Protein AF-A0A9D1URW7-F1 (afdb_monomer)

Sequence (145 aa):
MESQQGAVVGRVTLQNVASAAGVSLKTASRVVNGERYVAVATAERVRRAISDLGFRPDQSARNLARGRRFRVAGLLITTLANPHVVALAHGVEQVLRREGYSLIIASTDEDPEVERQLLEEFSERGVESLVLVPPFLSGIFHDYV

Organism: NCBI:txid2838701

Structure (mmCIF, N/CA/C/O backbone):
data_AF-A0A9D1URW7-F1
#
_entry.id   AF-A0A9D1URW7-F1
#
loop_
_atom_site.group_PDB
_atom_site.id
_atom_site.type_symbol
_atom_site.label_atom_id
_atom_site.label_alt_id
_atom_site.label_comp_id
_atom_site.label_asym_id
_atom_site.label_entity_id
_atom_site.label_seq_id
_atom_site.pdbx_PDB_ins_code
_atom_site.Cartn_x
_atom_site.Cartn_y
_atom_site.Cartn_z
_atom_site.occupancy
_atom_site.B_iso_or_equiv
_atom_site.auth_seq_id
_atom_site.auth_comp_id
_atom_site.auth_asym_id
_atom_site.auth_atom_id
_atom_site.pdbx_PDB_model_num
ATOM 1 N N . MET A 1 1 ? 16.362 36.846 20.593 1.00 39.31 1 MET A N 1
ATOM 2 C CA . MET A 1 1 ? 15.895 36.260 19.322 1.00 39.31 1 MET A CA 1
ATOM 3 C C . MET A 1 1 ? 15.071 35.034 19.662 1.00 39.31 1 MET A C 1
ATOM 5 O O . MET A 1 1 ? 15.634 33.974 19.906 1.00 39.31 1 MET A O 1
ATOM 9 N N . GLU A 1 2 ? 13.758 35.248 19.799 1.00 27.73 2 GLU A N 1
ATOM 10 C CA . GLU A 1 2 ? 12.709 34.220 19.851 1.00 27.73 2 GLU A CA 1
ATOM 11 C C . GLU A 1 2 ? 12.974 33.097 18.835 1.00 27.73 2 GLU A C 1
ATOM 13 O O . GLU A 1 2 ? 13.333 33.353 17.691 1.00 27.73 2 GLU A O 1
ATOM 18 N N . SER A 1 3 ? 13.020 31.840 19.278 1.00 39.72 3 SER A N 1
ATOM 19 C CA . SER A 1 3 ? 11.861 30.941 19.415 1.00 39.72 3 SER A CA 1
ATOM 20 C C . SER A 1 3 ? 11.029 30.843 18.140 1.00 39.72 3 SER A C 1
ATOM 22 O O . SER A 1 3 ? 10.281 31.760 17.831 1.00 39.72 3 SER A O 1
ATOM 24 N N . GLN A 1 4 ? 11.101 29.692 17.465 1.00 34.25 4 GLN A N 1
ATOM 25 C CA . GLN A 1 4 ? 9.943 29.046 16.837 1.00 34.25 4 GLN A CA 1
ATOM 26 C C . GLN A 1 4 ? 10.269 27.572 16.539 1.00 34.25 4 GLN A C 1
ATOM 28 O O . GLN A 1 4 ? 10.817 27.214 15.500 1.00 34.25 4 GLN A O 1
ATOM 33 N N . GLN A 1 5 ? 9.935 26.710 17.503 1.00 34.53 5 GLN A N 1
ATOM 34 C CA . GLN A 1 5 ? 9.725 25.280 17.293 1.00 34.53 5 GLN A CA 1
ATOM 35 C C . GLN A 1 5 ? 8.388 25.104 16.568 1.00 34.53 5 GLN A C 1
ATOM 37 O O . GLN A 1 5 ? 7.333 25.424 17.113 1.00 34.53 5 GLN A O 1
ATOM 42 N N . GLY A 1 6 ? 8.434 24.604 15.334 1.00 31.73 6 GLY A N 1
ATOM 43 C CA . GLY A 1 6 ? 7.246 24.161 14.613 1.00 31.73 6 GLY A CA 1
ATOM 44 C C . GLY A 1 6 ? 6.650 22.940 15.309 1.00 31.73 6 GLY A C 1
ATOM 45 O O . GLY A 1 6 ? 7.249 21.866 15.307 1.00 31.73 6 GLY A O 1
ATOM 46 N N . ALA A 1 7 ? 5.485 23.106 15.930 1.00 38.53 7 ALA A N 1
ATOM 47 C CA . ALA A 1 7 ? 4.718 21.998 16.476 1.00 38.53 7 ALA A CA 1
ATOM 48 C C . ALA A 1 7 ? 4.336 21.039 15.338 1.00 38.53 7 ALA A C 1
ATOM 50 O O . ALA A 1 7 ? 3.646 21.419 14.391 1.00 38.53 7 ALA A O 1
ATOM 51 N N . VAL A 1 8 ? 4.786 19.788 15.432 1.00 42.84 8 VAL A N 1
ATOM 52 C CA . VAL A 1 8 ? 4.324 18.703 14.565 1.00 42.84 8 VAL A CA 1
ATOM 53 C C . VAL A 1 8 ? 2.825 18.543 14.809 1.00 42.84 8 VAL A C 1
ATOM 55 O O . VAL A 1 8 ? 2.412 18.091 15.877 1.00 42.84 8 VAL A O 1
ATOM 58 N N . VAL A 1 9 ? 1.995 18.939 13.843 1.00 50.06 9 VAL A N 1
ATOM 59 C CA . VAL A 1 9 ? 0.548 18.702 13.897 1.00 50.06 9 VAL A CA 1
ATOM 60 C C . VAL A 1 9 ? 0.334 17.192 13.779 1.00 50.06 9 VAL A C 1
ATOM 62 O O . VAL A 1 9 ? 0.377 16.621 12.691 1.00 50.06 9 VAL A O 1
ATOM 65 N N . GLY A 1 10 ? 0.191 16.524 14.924 1.00 63.72 10 GLY A N 1
ATOM 66 C C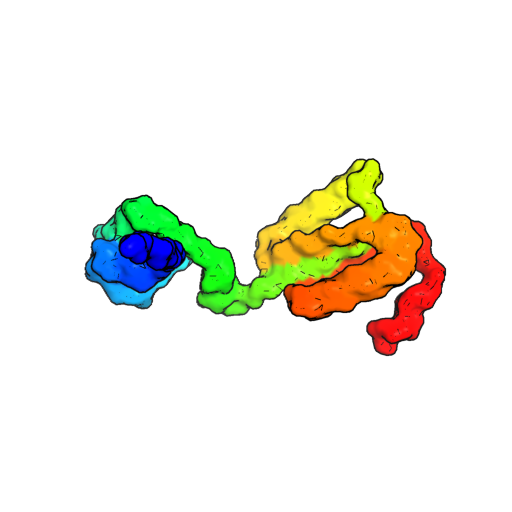A . GLY A 1 10 ? -0.011 15.082 14.994 1.00 63.72 10 GLY A CA 1
ATOM 67 C C . GLY A 1 10 ? -1.277 14.671 14.245 1.00 63.72 10 GLY A C 1
ATOM 68 O O . GLY A 1 10 ? -2.339 15.268 14.421 1.00 63.72 10 GLY A O 1
ATOM 69 N N . ARG A 1 11 ? -1.162 13.641 13.401 1.00 78.31 11 ARG A N 1
ATOM 70 C CA . ARG A 1 11 ? -2.285 13.051 12.662 1.00 78.31 11 ARG A CA 1
ATOM 71 C C . ARG A 1 11 ? -3.422 12.713 13.631 1.00 78.31 11 ARG A C 1
ATOM 73 O O . ARG A 1 11 ? -3.200 12.028 14.626 1.00 78.31 11 ARG A O 1
ATOM 80 N N . VAL A 1 12 ? -4.636 13.165 13.321 1.00 85.62 12 VAL A N 1
ATOM 81 C CA . VAL A 1 12 ? -5.831 12.872 14.125 1.00 85.62 12 VAL A CA 1
ATOM 82 C C . VAL A 1 12 ? -6.006 11.358 14.241 1.00 85.62 12 VAL A C 1
ATOM 84 O O . VAL A 1 12 ? -6.054 10.645 13.237 1.00 85.62 12 VAL A O 1
ATOM 87 N N . THR A 1 13 ? -6.089 10.865 15.474 1.00 89.12 13 THR A N 1
ATOM 88 C CA . THR A 1 13 ? -6.206 9.435 15.786 1.00 89.12 13 THR A CA 1
ATOM 89 C C . THR A 1 13 ? -7.648 9.042 16.109 1.00 89.12 13 THR A C 1
ATOM 91 O O . THR A 1 13 ? -8.485 9.877 16.459 1.00 89.12 13 THR A O 1
ATOM 94 N N . LEU A 1 14 ? -7.936 7.734 16.088 1.00 89.44 14 LEU A N 1
ATOM 95 C CA . LEU A 1 14 ? -9.228 7.199 16.539 1.00 89.44 14 LEU A CA 1
ATOM 96 C C . LEU A 1 14 ? -9.504 7.526 18.019 1.00 89.44 14 LEU A C 1
ATOM 98 O O . LEU A 1 14 ? -10.658 7.614 18.433 1.00 89.44 14 LEU A O 1
ATOM 102 N N . GLN A 1 15 ? -8.453 7.741 18.813 1.00 90.56 15 GLN A N 1
ATOM 103 C CA . GLN A 1 15 ? -8.565 8.130 20.213 1.00 90.56 15 GLN A CA 1
ATOM 104 C C . GLN A 1 15 ? -9.049 9.578 20.361 1.00 90.56 15 GLN A C 1
ATOM 106 O O . GLN A 1 15 ? -9.895 9.842 21.209 1.00 90.56 15 GLN A O 1
ATOM 111 N N . ASN A 1 16 ? -8.617 10.490 19.479 1.00 91.75 16 ASN A N 1
ATOM 112 C CA . ASN A 1 16 ? -9.170 11.848 19.428 1.00 91.75 16 ASN A CA 1
ATOM 113 C C . ASN A 1 16 ? -10.662 11.829 19.062 1.00 91.75 16 ASN A C 1
ATOM 115 O O . ASN A 1 16 ? -11.457 12.511 19.704 1.00 91.75 16 ASN A O 1
ATOM 119 N N . VAL A 1 17 ? -11.052 10.988 18.096 1.00 93.00 17 VAL A N 1
ATOM 120 C CA . VAL A 1 17 ? -12.462 10.792 17.714 1.00 93.00 17 VAL A CA 1
ATOM 121 C C . VAL A 1 17 ? -13.291 10.235 18.875 1.00 93.00 17 VAL A C 1
ATOM 123 O O . VAL A 1 17 ? -14.393 10.718 19.127 1.00 93.00 17 VAL A O 1
ATOM 126 N N . ALA A 1 18 ? -12.777 9.235 19.597 1.00 93.88 18 ALA A N 1
ATOM 127 C CA . ALA A 1 18 ? -13.467 8.634 20.737 1.00 93.88 18 ALA A CA 1
ATOM 128 C C . ALA A 1 18 ? -13.723 9.661 21.852 1.00 93.88 18 ALA A C 1
ATOM 130 O O . ALA A 1 18 ? -14.848 9.759 22.349 1.00 93.88 18 ALA A O 1
ATOM 131 N N . SER A 1 19 ? -12.708 10.469 22.177 1.00 94.19 19 SER A N 1
ATOM 132 C CA . SER A 1 19 ? -12.819 11.552 23.156 1.00 94.19 19 SER A CA 1
ATOM 133 C C . SER A 1 19 ? -13.830 12.615 22.722 1.00 94.19 19 SER A C 1
ATOM 135 O O . SER A 1 19 ? -14.704 12.969 23.508 1.00 94.19 19 SER A O 1
ATOM 137 N N . ALA A 1 20 ? -13.776 13.074 21.467 1.00 93.81 20 ALA A N 1
ATOM 138 C CA . ALA A 1 20 ? -14.699 14.087 20.947 1.00 93.81 20 ALA A CA 1
ATOM 139 C C . ALA A 1 20 ? -16.159 13.601 20.880 1.00 93.81 20 ALA A C 1
ATOM 141 O O . ALA A 1 20 ? -17.086 14.367 21.127 1.00 93.81 20 ALA A O 1
ATOM 142 N N . ALA A 1 21 ? -16.380 12.316 20.595 1.00 93.75 21 ALA A N 1
ATOM 143 C CA . ALA A 1 21 ? -17.716 11.722 20.566 1.00 93.75 21 ALA A CA 1
ATOM 144 C C . ALA A 1 21 ? -18.240 11.296 21.955 1.00 93.75 21 ALA A C 1
ATOM 146 O O . ALA A 1 21 ? -19.411 10.915 22.074 1.00 93.75 21 ALA A O 1
ATOM 147 N N . GLY A 1 22 ? -17.397 11.332 22.995 1.00 94.31 22 GLY A N 1
ATOM 148 C CA . GLY A 1 22 ? -17.745 10.901 24.351 1.00 94.31 22 GLY A CA 1
ATOM 149 C C . GLY A 1 22 ? -18.034 9.401 24.446 1.00 94.31 22 GLY A C 1
ATOM 150 O O . GLY A 1 22 ? -19.023 8.994 25.059 1.00 94.31 22 GLY A O 1
ATOM 151 N N . VAL A 1 23 ? -17.223 8.572 23.783 1.00 95.31 23 VAL A N 1
ATOM 152 C CA . VAL A 1 23 ? -17.384 7.110 23.749 1.00 95.31 23 VAL A CA 1
ATOM 153 C C . VAL A 1 23 ? -16.065 6.392 24.023 1.00 95.31 23 VAL A C 1
ATOM 155 O O . VAL A 1 23 ? -14.986 6.961 23.898 1.00 95.31 23 VAL A O 1
ATOM 158 N N . SER A 1 24 ? -16.134 5.098 24.349 1.00 94.12 24 SER A N 1
ATOM 159 C CA . SER A 1 24 ? -14.926 4.271 24.442 1.00 94.12 24 SER A CA 1
ATOM 160 C C . SER A 1 24 ? -14.246 4.102 23.075 1.00 94.12 24 SER A C 1
ATOM 162 O O . SER A 1 24 ? -14.921 4.058 22.041 1.00 94.12 24 SER A O 1
ATOM 164 N N . LEU A 1 25 ? -12.923 3.897 23.068 1.00 90.31 25 LEU A N 1
ATOM 165 C CA . LEU A 1 25 ? -12.161 3.573 21.853 1.00 90.31 25 LEU A CA 1
ATOM 166 C C . LEU A 1 25 ? -12.749 2.358 21.112 1.00 90.31 25 LEU A C 1
ATOM 168 O O . LEU A 1 25 ? -12.851 2.355 19.887 1.00 90.31 25 LEU A O 1
ATOM 172 N N . LYS A 1 26 ? -13.210 1.348 21.861 1.00 87.44 26 LYS A N 1
ATOM 173 C CA . LYS A 1 26 ? -13.870 0.152 21.317 1.00 87.44 26 LYS A CA 1
ATOM 174 C C . LYS A 1 26 ? -15.177 0.499 20.598 1.00 87.44 26 LYS A C 1
ATOM 176 O O . LYS A 1 26 ? -15.445 -0.026 19.522 1.00 87.44 26 LYS A O 1
ATOM 181 N N . THR A 1 27 ? 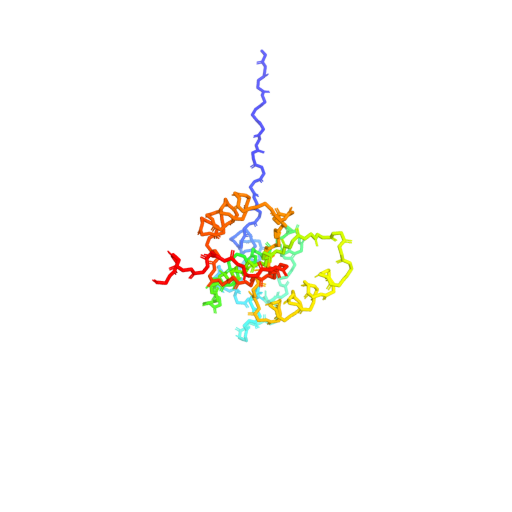-15.977 1.404 21.158 1.00 89.81 27 THR A N 1
ATOM 182 C CA . THR A 1 27 ? -17.224 1.877 20.539 1.00 89.81 27 THR A CA 1
ATOM 183 C C . THR A 1 27 ? -16.946 2.695 19.280 1.00 89.81 27 THR A C 1
ATOM 185 O O . THR A 1 27 ? -17.602 2.475 18.265 1.00 89.81 27 THR A O 1
ATOM 188 N N . ALA A 1 28 ? -15.956 3.592 19.314 1.00 90.62 28 ALA A N 1
ATOM 189 C CA . ALA A 1 28 ? -15.537 4.347 18.133 1.00 90.62 28 ALA A CA 1
ATOM 190 C C . ALA A 1 28 ? -15.050 3.410 17.013 1.00 90.62 28 ALA A C 1
ATOM 192 O O . ALA A 1 28 ? -15.475 3.553 15.868 1.00 90.62 28 ALA A O 1
ATOM 193 N N . SER A 1 29 ? -14.245 2.396 17.357 1.00 86.25 29 SER A N 1
ATOM 194 C CA . SER A 1 29 ? -13.783 1.357 16.426 1.00 86.25 29 SER A CA 1
ATOM 195 C C . SER A 1 29 ? -14.948 0.620 15.760 1.00 86.25 29 SER A C 1
ATOM 197 O O . SER A 1 29 ? -14.994 0.532 14.536 1.00 86.25 29 SER A O 1
ATOM 199 N N . ARG A 1 30 ? -15.954 0.189 16.535 1.00 87.31 30 ARG A N 1
ATOM 200 C CA . ARG A 1 30 ? -17.162 -0.470 16.003 1.00 87.31 30 ARG A CA 1
ATOM 201 C C . ARG A 1 30 ? -17.906 0.385 14.983 1.00 87.31 30 ARG A C 1
ATOM 203 O O . ARG A 1 30 ? -18.308 -0.123 13.939 1.00 87.31 30 ARG A O 1
ATOM 210 N N . VAL A 1 31 ? -18.072 1.681 15.264 1.00 88.19 31 VAL A N 1
ATOM 211 C CA . VAL A 1 31 ? -18.742 2.609 14.338 1.00 88.19 31 VAL A CA 1
ATOM 212 C C . VAL A 1 31 ? -17.924 2.796 13.063 1.00 88.19 31 VAL A C 1
ATOM 214 O O . VAL A 1 31 ? -18.483 2.706 11.973 1.00 88.19 31 VAL A O 1
ATOM 217 N N . VAL A 1 32 ? -16.611 3.017 13.188 1.00 84.44 32 VAL A N 1
ATOM 218 C CA . VAL A 1 32 ? -15.700 3.186 12.042 1.00 84.44 32 VAL A CA 1
ATOM 219 C C . VAL A 1 32 ? -15.634 1.920 11.181 1.00 84.44 32 VAL A C 1
ATOM 221 O O . VAL A 1 32 ? -15.566 2.011 9.956 1.00 84.44 32 VAL A O 1
ATOM 224 N N . ASN A 1 33 ? -15.698 0.740 11.799 1.00 76.44 33 ASN A N 1
ATOM 225 C CA . ASN A 1 33 ? -15.645 -0.547 11.107 1.00 76.44 33 ASN A CA 1
ATOM 226 C C . ASN A 1 33 ? -17.001 -1.030 10.569 1.00 76.44 33 ASN A C 1
ATOM 228 O O . ASN A 1 33 ? -17.023 -2.000 9.808 1.00 76.44 33 ASN A O 1
ATOM 232 N N . GLY A 1 34 ? -18.104 -0.355 10.909 1.00 75.88 34 GLY A N 1
ATOM 233 C CA . GLY A 1 34 ? -19.454 -0.717 10.469 1.00 75.88 34 GLY A CA 1
ATOM 234 C C . GLY A 1 34 ? -20.015 -1.971 11.148 1.00 75.88 34 GLY A C 1
ATOM 235 O O . GLY A 1 34 ? -20.847 -2.663 10.562 1.00 75.88 34 GLY A O 1
ATOM 236 N N . GLU A 1 35 ? -19.556 -2.292 12.360 1.00 78.94 35 GLU A N 1
ATOM 237 C CA . GLU A 1 35 ? -20.064 -3.432 13.127 1.00 78.94 35 GLU A CA 1
ATOM 238 C C . GLU A 1 35 ? -21.529 -3.212 13.544 1.00 78.94 35 GLU A C 1
ATOM 240 O O . GLU A 1 35 ? -21.941 -2.108 13.916 1.00 78.94 35 GLU A O 1
ATOM 245 N N . ARG A 1 36 ? -22.331 -4.285 13.513 1.00 65.19 36 ARG A N 1
ATOM 246 C CA . ARG A 1 36 ? -23.695 -4.277 14.070 1.00 65.19 36 ARG A CA 1
ATOM 247 C C . ARG A 1 36 ? -23.601 -4.154 15.605 1.00 65.19 36 ARG A C 1
ATOM 249 O O . ARG A 1 36 ? -22.574 -4.504 16.177 1.00 65.19 36 ARG A O 1
ATOM 256 N N . TYR A 1 37 ? -24.649 -3.643 16.264 1.00 77.88 37 TYR A N 1
ATOM 257 C CA . TYR A 1 37 ? -24.749 -3.399 17.726 1.00 77.88 37 TYR A CA 1
ATOM 258 C C . TYR A 1 37 ? -24.217 -2.058 18.279 1.00 77.88 37 TYR A C 1
ATOM 260 O O . TYR A 1 37 ? -23.843 -1.979 19.451 1.00 77.88 37 TYR A O 1
ATOM 268 N N . VAL A 1 38 ? -24.236 -0.973 17.496 1.00 85.12 38 VAL A N 1
ATOM 269 C CA . VAL A 1 38 ? -24.092 0.392 18.043 1.00 85.12 38 VAL A CA 1
ATOM 270 C C . VAL A 1 38 ? -25.410 1.145 17.904 1.00 85.12 38 VAL A C 1
ATOM 272 O O . VAL A 1 38 ? -25.995 1.177 16.824 1.00 85.12 38 VAL A O 1
ATOM 275 N N . ALA A 1 39 ? -25.875 1.759 18.995 1.00 90.44 39 ALA A N 1
ATOM 276 C CA . ALA A 1 39 ? -27.064 2.606 18.974 1.00 90.44 39 ALA A CA 1
ATOM 277 C C . ALA A 1 39 ? -26.909 3.737 17.944 1.00 90.44 39 ALA A C 1
ATOM 279 O O . ALA A 1 39 ? -25.846 4.358 17.863 1.00 90.44 39 ALA A O 1
ATOM 280 N N . VAL A 1 40 ? -27.979 4.033 17.199 1.00 88.50 40 VAL A N 1
ATOM 281 C CA . VAL A 1 40 ? -27.974 5.023 16.105 1.00 88.50 40 VAL A CA 1
ATOM 282 C C . VAL A 1 40 ? -27.433 6.374 16.579 1.00 88.50 40 VAL A C 1
ATOM 284 O O . VAL A 1 40 ? -26.483 6.885 15.993 1.00 88.50 40 VAL A O 1
ATOM 287 N N . ALA A 1 41 ? -27.930 6.876 17.714 1.00 91.38 41 ALA A N 1
ATOM 288 C CA . ALA A 1 41 ? -27.480 8.137 18.307 1.00 91.38 41 ALA A CA 1
ATOM 289 C C . ALA A 1 41 ? -25.971 8.156 18.634 1.00 91.38 41 ALA A C 1
ATOM 291 O O . ALA A 1 41 ? -25.292 9.170 18.482 1.00 91.38 41 ALA A O 1
ATOM 292 N N . THR A 1 42 ? -25.406 7.026 19.063 1.00 91.62 42 THR A N 1
ATOM 293 C CA . THR A 1 42 ? -23.964 6.908 19.328 1.00 91.62 42 THR A CA 1
ATOM 294 C C . THR A 1 42 ? -23.162 6.886 18.031 1.00 91.62 42 THR A C 1
ATOM 296 O O . THR A 1 42 ? -22.121 7.535 17.943 1.00 91.62 42 THR A O 1
ATOM 299 N N . ALA A 1 43 ? -23.655 6.187 17.008 1.00 90.62 43 ALA A N 1
ATOM 300 C CA . ALA A 1 43 ? -23.011 6.158 15.703 1.00 90.62 43 ALA A CA 1
ATOM 301 C C . ALA A 1 43 ? -23.005 7.545 15.036 1.00 90.62 43 ALA A C 1
ATOM 303 O O . ALA A 1 43 ? -22.007 7.928 14.434 1.00 90.62 43 ALA A O 1
ATOM 304 N N . GLU A 1 44 ? -24.079 8.324 15.178 1.00 93.44 44 GLU A N 1
ATOM 305 C CA . GLU A 1 44 ? -24.143 9.705 14.687 1.00 93.44 44 GLU A CA 1
ATOM 306 C C . GLU A 1 44 ? -23.134 10.628 15.371 1.00 93.44 44 GLU A C 1
ATOM 308 O O . GLU A 1 44 ? -22.414 11.343 14.676 1.00 93.44 44 GLU A O 1
ATOM 313 N N . ARG A 1 45 ? -23.018 10.577 16.707 1.00 94.56 45 ARG A N 1
ATOM 314 C CA . ARG A 1 45 ? -22.016 11.371 17.444 1.00 94.56 45 ARG A CA 1
ATOM 315 C C . ARG A 1 45 ? -20.594 11.079 16.973 1.00 94.56 45 ARG A C 1
ATOM 317 O O . ARG A 1 45 ? -19.823 12.004 16.742 1.00 94.56 45 ARG A O 1
ATOM 324 N N . VAL A 1 46 ? -20.266 9.802 16.773 1.00 93.31 46 VAL A N 1
ATOM 325 C CA . 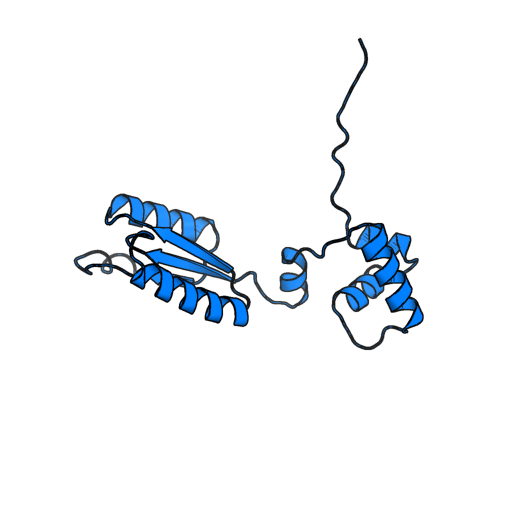VAL A 1 46 ? -18.951 9.401 16.254 1.00 93.31 46 VAL A CA 1
ATOM 326 C C . VAL A 1 46 ? -18.744 9.892 14.821 1.00 93.31 46 VAL A C 1
ATOM 328 O O . VAL A 1 46 ? -17.679 10.416 14.517 1.00 93.31 46 VAL A O 1
ATOM 331 N N . ARG A 1 47 ? -19.7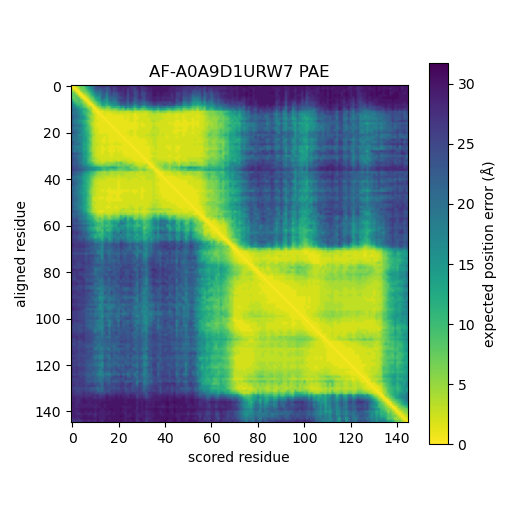46 9.788 13.939 1.00 91.31 47 ARG A N 1
ATOM 332 C CA . ARG A 1 47 ? -19.636 10.293 12.557 1.00 91.31 47 ARG A CA 1
ATOM 333 C C . ARG A 1 47 ? -19.447 11.808 12.491 1.00 91.31 47 ARG A C 1
ATOM 335 O O . ARG A 1 47 ? -18.655 12.258 11.669 1.00 91.31 47 ARG A O 1
ATOM 342 N N . ARG A 1 48 ? -20.113 12.574 13.363 1.00 94.12 48 ARG A N 1
ATOM 343 C CA . ARG A 1 48 ? -19.877 14.023 13.488 1.00 94.12 48 ARG A CA 1
ATOM 344 C C . ARG A 1 48 ? -18.442 14.305 13.914 1.00 94.12 48 ARG A C 1
ATOM 346 O O . ARG A 1 48 ? -17.733 14.975 13.180 1.00 94.12 48 ARG A O 1
ATOM 353 N N . ALA A 1 49 ? -17.967 13.667 14.984 1.00 93.69 49 ALA A N 1
ATOM 354 C CA . ALA A 1 49 ? -16.583 13.819 15.436 1.00 93.69 49 ALA A CA 1
ATOM 355 C C . ALA A 1 49 ? -15.543 13.445 14.359 1.00 93.69 49 ALA A C 1
ATOM 357 O O . ALA A 1 49 ? -14.509 14.096 14.252 1.00 93.69 49 ALA A O 1
ATOM 358 N N . ILE A 1 50 ? -15.807 12.420 13.538 1.00 90.56 50 ILE A N 1
ATOM 359 C CA . ILE A 1 50 ? -14.949 12.066 12.394 1.00 90.56 50 ILE A CA 1
ATOM 360 C C . ILE A 1 50 ? -14.889 13.210 11.378 1.00 90.56 50 ILE A C 1
ATOM 362 O O . ILE A 1 50 ? -13.799 13.548 10.918 1.00 90.56 50 ILE A O 1
ATOM 366 N N . SER A 1 51 ? -16.045 13.783 11.034 1.00 89.88 51 SER A N 1
ATOM 367 C CA . SER A 1 51 ? -16.153 14.894 10.086 1.00 89.88 51 SER A CA 1
ATOM 368 C C . SER A 1 51 ? -15.457 16.147 10.615 1.00 89.88 51 SER A C 1
ATOM 370 O O . SER A 1 51 ? -14.625 16.720 9.919 1.00 89.88 51 SER A O 1
ATOM 372 N N . ASP A 1 52 ? -15.747 16.524 11.859 1.00 90.56 52 ASP A N 1
ATOM 373 C CA . ASP A 1 52 ? -15.253 17.755 12.483 1.00 90.56 52 ASP A CA 1
ATOM 374 C C . ASP A 1 52 ? -13.731 17.732 12.667 1.00 90.56 52 ASP A C 1
ATOM 376 O O . ASP A 1 52 ? -13.059 18.746 12.498 1.00 90.56 52 ASP A O 1
ATOM 380 N N . LEU A 1 53 ? -13.170 16.558 12.975 1.00 90.38 53 LEU A N 1
ATOM 381 C CA . LEU A 1 53 ? -11.730 16.380 13.156 1.00 90.38 53 LEU A CA 1
ATOM 382 C C . LEU A 1 53 ? -10.995 16.000 11.861 1.00 90.38 53 LEU A C 1
ATOM 384 O O . LEU A 1 53 ? -9.777 15.846 11.878 1.00 90.38 53 LEU A O 1
ATOM 388 N N . GLY A 1 54 ? -11.701 15.776 10.748 1.00 86.56 54 GLY A N 1
ATOM 389 C CA . GLY A 1 54 ? -11.086 15.303 9.504 1.00 86.5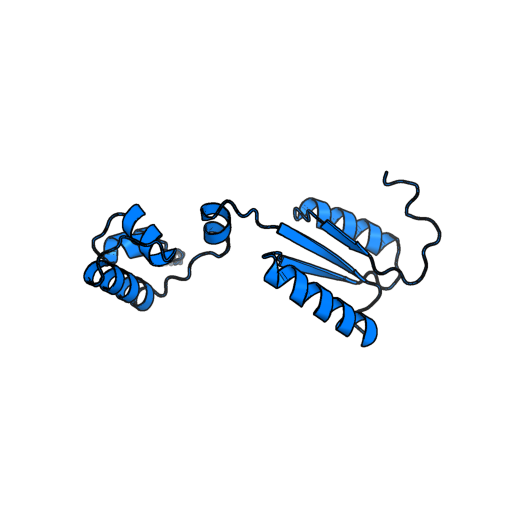6 54 GLY A CA 1
ATOM 390 C C . GLY A 1 54 ? -10.389 13.941 9.638 1.00 86.56 54 GLY A C 1
ATOM 391 O O . GLY A 1 54 ? -9.416 13.663 8.933 1.00 86.56 54 GLY A O 1
ATOM 392 N N . PHE A 1 55 ? -10.853 13.082 10.552 1.00 84.25 55 PHE A N 1
ATOM 393 C CA . PHE A 1 55 ? -10.247 11.772 10.776 1.00 84.25 55 PHE A CA 1
ATOM 394 C C . PHE A 1 55 ? -10.382 10.896 9.527 1.00 84.25 55 PHE A C 1
ATOM 396 O O . PHE A 1 55 ? -11.485 10.574 9.082 1.00 84.25 55 PHE A O 1
ATOM 403 N N . ARG A 1 56 ? -9.246 10.448 8.987 1.00 77.88 56 ARG A N 1
ATOM 404 C CA . ARG A 1 56 ? -9.196 9.458 7.909 1.00 77.88 56 ARG A CA 1
ATOM 405 C C . ARG A 1 56 ? -8.677 8.137 8.467 1.00 77.88 56 ARG A C 1
ATOM 407 O O . ARG A 1 56 ? -7.513 8.092 8.872 1.00 77.88 56 ARG A O 1
ATOM 414 N N . PRO A 1 57 ? -9.506 7.075 8.487 1.00 67.75 57 PRO A N 1
ATOM 415 C CA . PRO A 1 57 ? -9.069 5.757 8.917 1.00 67.75 57 PRO A CA 1
ATOM 416 C C . PRO A 1 57 ? -7.824 5.347 8.140 1.00 67.75 57 PRO A C 1
ATOM 418 O O . PRO A 1 57 ? -7.828 5.376 6.909 1.00 67.75 57 PRO A O 1
ATOM 421 N N . ASP A 1 58 ? -6.767 4.965 8.849 1.00 67.31 58 ASP A N 1
ATOM 422 C CA . ASP A 1 58 ? -5.593 4.424 8.186 1.00 67.31 58 ASP A CA 1
ATOM 423 C C . ASP A 1 58 ? -5.968 3.074 7.565 1.00 67.31 58 ASP A C 1
ATOM 425 O O . ASP A 1 58 ? -6.400 2.155 8.271 1.00 67.31 58 ASP A O 1
ATOM 429 N N . GLN A 1 59 ? -5.851 2.965 6.241 1.00 60.25 59 GLN A N 1
ATOM 430 C CA . GLN A 1 59 ? -6.109 1.720 5.522 1.00 60.25 59 GLN A CA 1
ATOM 431 C C . GLN A 1 59 ? -5.223 0.600 6.108 1.00 60.25 59 GLN A C 1
ATOM 433 O O . GLN A 1 59 ? -5.730 -0.499 6.348 1.00 60.25 59 GLN A O 1
ATOM 438 N N . SER A 1 60 ? -3.977 0.966 6.459 1.00 56.62 60 SER A N 1
ATOM 439 C CA . SER A 1 60 ? -3.071 0.438 7.496 1.00 56.62 60 SER A CA 1
ATOM 440 C C . SER A 1 60 ? -3.722 -0.428 8.571 1.00 56.62 60 SER A C 1
ATOM 442 O O . SER A 1 60 ? -3.729 -1.662 8.587 1.00 56.62 60 SER A O 1
ATOM 444 N N . ALA A 1 61 ? -4.323 0.316 9.493 1.00 57.28 61 ALA A N 1
ATOM 445 C CA . ALA A 1 61 ? -4.967 -0.176 10.692 1.00 57.28 61 ALA A CA 1
ATOM 446 C C . ALA A 1 61 ? -6.281 -0.905 10.389 1.00 57.28 61 ALA A C 1
ATOM 448 O O . ALA A 1 61 ? -6.632 -1.841 11.102 1.00 57.28 61 ALA A O 1
ATOM 449 N N . ARG A 1 62 ? -7.007 -0.520 9.328 1.00 60.47 62 ARG A N 1
ATOM 450 C CA . ARG A 1 62 ? -8.260 -1.183 8.927 1.00 60.47 62 ARG A CA 1
ATOM 451 C C . ARG A 1 62 ? -8.042 -2.612 8.456 1.00 60.47 62 ARG A C 1
ATOM 453 O O . ARG A 1 62 ? -8.827 -3.487 8.817 1.00 60.47 62 ARG A O 1
ATOM 460 N N . ASN A 1 63 ? -7.021 -2.847 7.638 1.00 56.66 63 ASN A N 1
ATOM 461 C CA . ASN A 1 63 ? -6.723 -4.193 7.161 1.00 56.66 63 ASN A CA 1
ATOM 462 C C . ASN A 1 63 ? -6.233 -5.056 8.332 1.00 56.66 63 ASN A C 1
ATOM 464 O O . ASN A 1 63 ? -6.803 -6.123 8.561 1.00 56.66 63 ASN A O 1
ATOM 468 N N . LEU A 1 64 ? -5.324 -4.534 9.166 1.00 55.22 64 LEU A N 1
ATOM 469 C CA . LEU A 1 64 ? -4.849 -5.222 10.371 1.00 55.22 64 LEU A CA 1
ATOM 470 C C . LEU A 1 64 ? -5.992 -5.585 11.339 1.00 55.22 64 LEU A C 1
ATOM 472 O O . LEU A 1 64 ? -6.088 -6.728 11.777 1.00 55.22 64 LEU A O 1
ATOM 476 N N . ALA A 1 65 ? -6.912 -4.653 11.617 1.00 55.88 65 ALA A N 1
ATOM 477 C CA . ALA A 1 65 ? -8.077 -4.892 12.477 1.00 55.88 65 ALA A CA 1
ATOM 478 C C . ALA A 1 65 ? -9.053 -5.936 11.908 1.00 55.88 65 ALA A C 1
ATOM 480 O O . ALA A 1 65 ? -9.779 -6.582 12.659 1.00 55.88 65 ALA A O 1
ATOM 481 N N . ARG A 1 66 ? -9.070 -6.122 10.583 1.00 59.84 66 ARG A N 1
ATOM 482 C CA . ARG A 1 66 ? -9.855 -7.160 9.895 1.00 59.84 66 ARG A CA 1
ATOM 483 C C . ARG A 1 66 ? -9.104 -8.489 9.765 1.00 59.84 66 ARG A C 1
ATOM 485 O O . ARG A 1 66 ? -9.586 -9.372 9.061 1.00 59.84 66 ARG A O 1
ATOM 492 N N . GLY A 1 67 ? -7.919 -8.618 10.369 1.00 51.38 67 GLY A N 1
ATOM 493 C CA . GLY A 1 67 ? -7.031 -9.767 10.177 1.00 51.38 67 GLY A CA 1
ATOM 494 C C . GLY A 1 67 ? -6.508 -9.901 8.741 1.00 51.38 67 GLY A C 1
ATOM 495 O O . GLY A 1 67 ? -5.922 -10.920 8.388 1.00 51.38 67 GLY A O 1
ATOM 496 N N . ARG A 1 68 ? -6.724 -8.884 7.897 1.00 53.59 68 ARG A N 1
ATOM 497 C CA . ARG A 1 68 ? -6.228 -8.833 6.525 1.00 53.59 68 ARG A CA 1
ATOM 498 C C . ARG A 1 68 ? -4.807 -8.282 6.576 1.00 53.59 68 ARG A C 1
ATOM 500 O O . ARG A 1 68 ? -4.605 -7.115 6.906 1.00 53.59 68 ARG A O 1
ATOM 507 N N . ARG A 1 69 ? -3.813 -9.117 6.272 1.00 57.09 69 ARG A N 1
ATOM 508 C CA . ARG A 1 69 ? -2.449 -8.627 6.031 1.00 57.09 69 ARG A CA 1
ATOM 509 C C . ARG A 1 69 ? -2.490 -7.623 4.877 1.00 57.09 69 ARG A C 1
ATOM 511 O O . ARG A 1 69 ? -3.305 -7.769 3.968 1.00 57.09 69 ARG A O 1
ATOM 518 N N . PHE A 1 70 ? -1.664 -6.582 4.937 1.00 61.66 70 PHE A N 1
ATOM 519 C CA . PHE A 1 70 ? -1.390 -5.769 3.756 1.00 61.66 70 PHE A CA 1
ATOM 520 C C . PHE A 1 70 ? -0.663 -6.660 2.766 1.00 61.66 70 PHE A C 1
ATOM 522 O O . PHE A 1 70 ? 0.493 -6.992 2.991 1.00 61.66 70 PHE A O 1
ATOM 529 N N . ARG A 1 71 ? -1.369 -7.102 1.728 1.00 78.44 71 ARG A N 1
ATOM 530 C CA . ARG A 1 71 ? -0.791 -7.990 0.729 1.00 78.44 71 ARG A CA 1
ATOM 531 C C . ARG A 1 71 ? -0.319 -7.118 -0.414 1.00 78.44 71 ARG A C 1
ATOM 533 O O . ARG A 1 71 ? -1.126 -6.459 -1.072 1.00 78.44 71 ARG A O 1
ATOM 540 N N . VAL A 1 72 ? 0.989 -7.028 -0.577 1.00 86.19 72 VAL A N 1
ATOM 541 C CA . VAL A 1 72 ? 1.589 -6.276 -1.672 1.00 86.19 72 VAL A CA 1
ATOM 542 C C . VAL A 1 72 ? 1.940 -7.271 -2.767 1.00 86.19 72 VAL A C 1
ATOM 544 O O . VAL A 1 72 ? 2.551 -8.307 -2.502 1.00 86.19 72 VAL A O 1
ATOM 547 N N . ALA A 1 73 ? 1.512 -6.971 -3.985 1.00 89.69 73 ALA A N 1
ATOM 548 C CA . ALA A 1 73 ? 1.904 -7.687 -5.184 1.00 89.69 73 ALA A CA 1
ATOM 549 C C . ALA A 1 73 ? 2.810 -6.795 -6.033 1.00 89.69 73 ALA A C 1
ATOM 551 O O . ALA A 1 73 ? 2.561 -5.595 -6.167 1.00 89.69 73 ALA A O 1
ATOM 552 N N . GLY A 1 74 ? 3.850 -7.388 -6.602 1.00 90.94 74 GLY A N 1
ATOM 553 C CA . GLY A 1 74 ? 4.722 -6.756 -7.578 1.00 90.94 74 GLY A CA 1
ATOM 554 C C . GLY A 1 74 ? 4.319 -7.153 -8.993 1.00 90.94 74 GLY A C 1
ATOM 555 O O . GLY A 1 74 ? 3.959 -8.304 -9.241 1.00 90.94 74 GLY A O 1
ATOM 556 N N . LEU A 1 75 ? 4.402 -6.211 -9.924 1.00 91.38 75 LEU A N 1
ATOM 557 C CA . LEU A 1 75 ? 4.325 -6.448 -11.358 1.00 91.38 75 LEU A CA 1
ATOM 558 C C . LEU A 1 75 ? 5.587 -5.880 -12.003 1.00 91.38 75 LEU A C 1
ATOM 560 O O . LEU A 1 75 ? 5.760 -4.662 -12.078 1.00 91.38 75 LEU A O 1
ATOM 564 N N . LEU A 1 76 ? 6.455 -6.781 -12.451 1.00 89.56 76 LEU A N 1
ATOM 565 C CA . LEU A 1 76 ? 7.659 -6.452 -13.196 1.00 89.56 76 LEU A CA 1
ATOM 566 C C . LEU A 1 76 ? 7.352 -6.539 -14.692 1.00 89.56 76 LEU A C 1
ATOM 568 O O . LEU A 1 76 ? 6.875 -7.569 -15.174 1.00 89.56 76 LEU A O 1
ATOM 572 N N . ILE A 1 77 ? 7.594 -5.457 -15.418 1.00 89.12 77 ILE A N 1
ATOM 573 C CA . ILE A 1 77 ? 7.324 -5.344 -16.856 1.00 89.12 77 ILE A CA 1
ATOM 574 C C . ILE A 1 77 ? 8.554 -4.800 -17.575 1.00 89.12 77 ILE A C 1
ATOM 576 O O . ILE A 1 77 ? 9.456 -4.259 -16.950 1.00 89.12 77 ILE A O 1
ATOM 580 N N . THR A 1 78 ? 8.575 -4.883 -18.901 1.00 82.75 78 THR A N 1
ATOM 581 C CA . THR A 1 78 ? 9.651 -4.281 -19.698 1.00 82.75 78 THR A CA 1
ATOM 582 C C . THR A 1 78 ? 9.545 -2.772 -19.737 1.00 82.75 78 THR A C 1
ATOM 584 O O . THR A 1 78 ? 10.463 -2.079 -19.334 1.00 82.75 78 THR A O 1
ATOM 587 N N . THR A 1 79 ? 8.407 -2.252 -20.191 1.00 82.56 79 THR A N 1
ATOM 588 C CA . THR A 1 79 ? 8.220 -0.818 -20.389 1.00 82.56 79 THR A CA 1
ATOM 589 C C . THR A 1 79 ? 6.757 -0.413 -20.257 1.00 82.56 79 THR A C 1
ATOM 591 O O . THR A 1 79 ? 5.847 -1.100 -20.729 1.00 82.56 79 THR A O 1
ATOM 594 N N . LEU A 1 80 ? 6.526 0.752 -19.651 1.00 82.62 80 LEU A N 1
ATOM 595 C CA . LEU A 1 80 ? 5.211 1.398 -19.593 1.00 82.62 80 LEU A CA 1
ATOM 596 C C . LEU A 1 80 ? 4.851 2.132 -20.893 1.00 82.62 80 LEU A C 1
ATOM 598 O O . LEU A 1 80 ? 3.712 2.566 -21.053 1.00 82.62 80 LEU A O 1
ATOM 602 N N . ALA A 1 81 ? 5.792 2.257 -21.833 1.00 83.94 81 ALA A N 1
ATOM 603 C CA . ALA A 1 81 ? 5.552 2.904 -23.121 1.00 83.94 81 ALA A CA 1
ATOM 604 C C . ALA A 1 81 ? 4.680 2.059 -24.068 1.00 83.94 81 ALA A C 1
ATOM 606 O O . ALA A 1 81 ? 4.147 2.585 -25.044 1.00 83.94 81 ALA A O 1
ATOM 607 N N . ASN A 1 82 ? 4.515 0.759 -23.795 1.00 80.12 82 ASN A N 1
ATOM 608 C CA . ASN A 1 82 ? 3.716 -0.143 -24.616 1.00 80.12 82 ASN A CA 1
ATOM 609 C C . ASN A 1 82 ? 2.248 -0.197 -24.125 1.00 80.12 82 ASN A C 1
ATOM 611 O O . ASN A 1 82 ? 1.990 -0.723 -23.037 1.00 80.12 82 ASN A O 1
ATOM 615 N N . PRO A 1 83 ? 1.256 0.248 -24.928 1.00 83.00 83 PRO A N 1
ATOM 616 C CA . PRO A 1 83 ? -0.158 0.228 -24.540 1.00 83.00 83 PRO A CA 1
ATOM 617 C C . PRO A 1 83 ? -0.707 -1.160 -24.178 1.00 83.00 83 PRO A C 1
ATOM 619 O O . PRO A 1 83 ? -1.613 -1.262 -23.351 1.00 83.00 83 PRO A O 1
ATOM 622 N N . HIS A 1 84 ? -0.158 -2.237 -24.751 1.00 82.25 84 HIS A N 1
ATOM 623 C CA . HIS A 1 84 ? -0.559 -3.606 -24.412 1.00 82.25 84 HIS A CA 1
ATOM 624 C C . HIS A 1 84 ? -0.158 -3.976 -22.979 1.00 82.25 84 HIS A C 1
ATOM 626 O O . HIS A 1 84 ? -0.947 -4.577 -22.250 1.00 82.25 84 HIS A O 1
ATOM 632 N N . VAL A 1 85 ? 1.042 -3.567 -22.557 1.00 82.44 85 VAL A N 1
ATOM 633 C CA . VAL A 1 85 ? 1.549 -3.784 -21.194 1.00 82.44 85 VAL A CA 1
ATOM 634 C C . VAL A 1 85 ? 0.734 -2.971 -20.192 1.00 82.44 85 VAL A C 1
ATOM 636 O O . VAL A 1 85 ? 0.350 -3.487 -19.145 1.00 82.44 85 VAL A O 1
ATOM 639 N N . VAL A 1 86 ? 0.382 -1.730 -20.537 1.00 86.00 86 VAL A N 1
ATOM 640 C CA . VAL A 1 86 ? -0.479 -0.877 -19.703 1.00 86.00 86 VAL A CA 1
ATOM 641 C C . VAL A 1 86 ? -1.875 -1.482 -19.532 1.00 86.00 86 VAL A C 1
ATOM 643 O O . VAL A 1 86 ? -2.399 -1.511 -18.418 1.00 86.00 86 VAL A O 1
ATOM 646 N N . ALA A 1 87 ? -2.477 -2.011 -20.602 1.00 86.62 87 ALA A N 1
ATOM 647 C CA . ALA A 1 87 ? -3.777 -2.677 -20.527 1.00 86.62 87 ALA A CA 1
ATOM 648 C C . ALA A 1 87 ? -3.733 -3.934 -19.638 1.00 86.62 87 ALA A C 1
ATOM 650 O O . ALA A 1 87 ? -4.647 -4.164 -18.843 1.00 86.62 87 ALA A O 1
ATOM 651 N N . LEU A 1 88 ? -2.652 -4.717 -19.723 1.00 87.19 88 LEU A N 1
ATOM 652 C CA . LEU A 1 88 ? -2.426 -5.870 -18.853 1.00 87.19 88 LEU A CA 1
ATOM 653 C C . LEU A 1 88 ? -2.270 -5.443 -17.390 1.00 87.19 88 LEU A C 1
ATOM 655 O O . LEU A 1 88 ? -2.958 -5.981 -16.522 1.00 87.19 88 LEU A O 1
ATOM 659 N N . ALA A 1 89 ? -1.430 -4.443 -17.119 1.00 89.19 89 ALA A N 1
ATOM 660 C CA . ALA A 1 89 ? -1.230 -3.904 -15.778 1.00 89.19 89 ALA A CA 1
ATOM 661 C C . ALA A 1 89 ? -2.545 -3.396 -15.171 1.00 89.19 89 ALA A C 1
ATOM 663 O O . ALA A 1 89 ? -2.834 -3.657 -14.004 1.00 89.19 89 ALA A O 1
ATOM 664 N N . HIS A 1 90 ? -3.384 -2.743 -15.979 1.00 89.62 90 HIS A N 1
ATOM 665 C CA . HIS A 1 90 ? -4.715 -2.315 -15.567 1.00 89.62 90 HIS A CA 1
ATOM 666 C C . HIS A 1 90 ? -5.622 -3.497 -15.192 1.00 89.62 90 HIS A C 1
ATOM 668 O O . H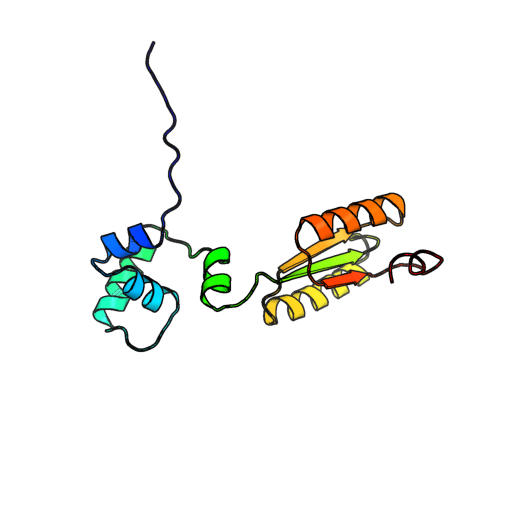IS A 1 90 ? -6.290 -3.458 -14.159 1.00 89.62 90 HIS A O 1
ATOM 674 N N . GLY A 1 91 ? -5.635 -4.565 -15.995 1.00 90.00 91 GLY A N 1
ATOM 675 C CA . GLY A 1 91 ? -6.402 -5.776 -15.691 1.00 90.00 91 GLY A CA 1
ATOM 676 C C . GLY A 1 91 ? -5.953 -6.443 -14.387 1.00 90.00 91 GLY A C 1
ATOM 677 O O . GLY A 1 91 ? -6.784 -6.762 -13.535 1.00 90.00 91 GLY A O 1
ATOM 678 N N . VAL A 1 92 ? -4.638 -6.588 -14.201 1.00 90.06 92 VAL A N 1
ATOM 679 C CA . VAL A 1 92 ? -4.033 -7.134 -12.976 1.00 90.06 92 VAL A CA 1
ATOM 680 C C . VAL A 1 92 ? -4.406 -6.282 -11.759 1.00 90.06 92 VAL A C 1
ATOM 682 O O . VAL A 1 92 ? -4.875 -6.812 -10.751 1.00 90.06 92 VAL A O 1
ATOM 685 N N . GLU A 1 93 ? -4.284 -4.958 -11.865 1.00 91.75 93 GLU A N 1
ATOM 686 C CA . GLU A 1 93 ? -4.630 -4.018 -10.796 1.00 91.75 93 GLU A CA 1
ATOM 687 C C . GLU A 1 93 ? -6.106 -4.119 -10.391 1.00 91.75 93 GLU A C 1
ATOM 689 O O . GLU A 1 93 ? -6.421 -4.151 -9.199 1.00 91.75 93 GLU A O 1
ATOM 694 N N . GLN A 1 94 ? -7.027 -4.244 -11.353 1.00 89.69 94 GLN A N 1
ATOM 695 C CA . GLN A 1 94 ? -8.448 -4.415 -11.047 1.00 89.69 94 GLN A CA 1
ATOM 696 C C . GLN A 1 94 ? -8.733 -5.681 -10.233 1.00 89.69 94 GLN A C 1
ATOM 698 O O . GLN A 1 94 ? -9.538 -5.626 -9.299 1.00 89.69 94 GLN A O 1
ATOM 703 N N . VAL A 1 95 ? -8.102 -6.806 -10.579 1.00 87.75 95 VAL A N 1
ATOM 704 C CA . VAL A 1 95 ? -8.283 -8.081 -9.869 1.00 87.75 95 VAL A CA 1
ATOM 705 C C . VAL A 1 95 ? -7.700 -7.987 -8.461 1.00 87.75 95 VAL A C 1
ATOM 707 O O . VAL A 1 95 ? -8.405 -8.228 -7.482 1.00 87.75 95 VAL A O 1
ATOM 710 N N . LEU A 1 96 ? -6.450 -7.543 -8.343 1.00 87.62 96 LEU A N 1
ATOM 711 C CA . LEU A 1 96 ? -5.749 -7.423 -7.066 1.00 87.62 96 LEU A CA 1
ATOM 712 C C . LEU A 1 96 ? -6.459 -6.479 -6.092 1.00 87.62 96 LEU A C 1
ATOM 714 O O . LEU A 1 96 ? -6.628 -6.804 -4.916 1.00 87.62 96 LEU A O 1
ATOM 718 N N . ARG A 1 97 ? -6.969 -5.347 -6.582 1.00 83.69 97 ARG A N 1
ATOM 719 C CA . ARG A 1 97 ? -7.731 -4.395 -5.768 1.00 83.69 97 ARG A CA 1
ATOM 720 C C . ARG A 1 97 ? -9.007 -5.003 -5.184 1.00 83.69 97 ARG A C 1
ATOM 722 O O . ARG A 1 97 ? -9.347 -4.698 -4.041 1.00 83.69 97 ARG A O 1
ATOM 729 N N . ARG A 1 98 ? -9.714 -5.861 -5.932 1.00 80.38 98 ARG A N 1
ATOM 730 C CA . ARG A 1 98 ? -10.910 -6.570 -5.428 1.00 80.38 98 ARG A CA 1
ATOM 731 C C . ARG A 1 98 ? -10.549 -7.551 -4.312 1.00 80.38 98 ARG A C 1
ATOM 733 O O . ARG A 1 98 ? -11.280 -7.641 -3.326 1.00 80.38 98 ARG A O 1
ATOM 740 N N . GLU A 1 99 ? -9.384 -8.180 -4.422 1.00 81.75 99 GLU A N 1
ATOM 741 C CA . GLU A 1 99 ? -8.828 -9.094 -3.419 1.00 81.75 99 GLU A CA 1
ATOM 742 C C . GLU A 1 99 ? -8.147 -8.372 -2.237 1.00 81.75 99 GLU A C 1
ATOM 744 O O . GLU A 1 99 ? -7.737 -8.999 -1.259 1.00 81.75 99 GLU A O 1
ATOM 749 N N . GLY A 1 100 ? -8.074 -7.036 -2.269 1.00 78.25 100 GLY A N 1
ATOM 750 C CA . GLY A 1 100 ? -7.491 -6.221 -1.201 1.00 78.25 100 GLY A CA 1
ATOM 751 C C . GLY A 1 100 ? -5.963 -6.156 -1.214 1.00 78.25 100 GLY A C 1
ATOM 752 O O . GLY A 1 100 ? -5.372 -5.845 -0.179 1.00 78.25 100 GLY A O 1
ATOM 753 N N . TYR A 1 101 ? -5.344 -6.438 -2.360 1.00 84.88 101 TYR A N 1
ATOM 754 C CA . TYR A 1 101 ? -3.917 -6.254 -2.591 1.00 84.88 101 TYR A CA 1
ATOM 755 C C . TYR A 1 101 ? -3.607 -4.821 -3.036 1.00 84.88 101 TYR A C 1
ATOM 757 O O . TYR A 1 101 ? -4.398 -4.186 -3.738 1.00 84.88 101 TYR A O 1
ATOM 765 N N . SER A 1 102 ? -2.420 -4.342 -2.669 1.00 86.75 102 SER A N 1
ATOM 766 C CA . SER A 1 102 ? -1.782 -3.186 -3.307 1.00 86.75 102 SER A CA 1
ATOM 767 C C . SER A 1 102 ? -0.837 -3.673 -4.402 1.00 86.75 102 SER A C 1
ATOM 769 O O . SER A 1 102 ? -0.111 -4.639 -4.182 1.00 86.75 102 SER A O 1
ATOM 771 N N . LEU A 1 103 ? -0.818 -3.000 -5.553 1.00 89.94 103 LEU A N 1
ATOM 772 C CA . LEU A 1 103 ? 0.081 -3.319 -6.664 1.00 89.94 103 LEU A CA 1
ATOM 773 C C . LEU A 1 103 ? 1.227 -2.303 -6.745 1.00 89.94 103 LEU A C 1
ATOM 775 O O . LEU A 1 103 ? 0.976 -1.099 -6.773 1.00 89.94 103 LEU A O 1
ATOM 779 N N . ILE A 1 104 ? 2.462 -2.794 -6.821 1.00 91.12 104 ILE A N 1
ATOM 780 C CA . ILE A 1 104 ? 3.654 -2.022 -7.194 1.00 91.12 104 ILE A CA 1
ATOM 781 C C . ILE A 1 104 ? 4.041 -2.436 -8.612 1.00 91.12 104 ILE A C 1
ATOM 783 O O . ILE A 1 104 ? 4.164 -3.626 -8.886 1.00 91.12 104 ILE A O 1
ATOM 787 N N . ILE A 1 105 ? 4.221 -1.468 -9.509 1.00 90.88 105 ILE A N 1
ATOM 788 C CA . ILE A 1 105 ? 4.634 -1.716 -10.895 1.00 90.88 105 ILE A CA 1
ATOM 789 C C . ILE A 1 105 ? 6.029 -1.130 -11.083 1.00 90.88 105 ILE A C 1
ATOM 791 O O . ILE A 1 105 ? 6.248 0.026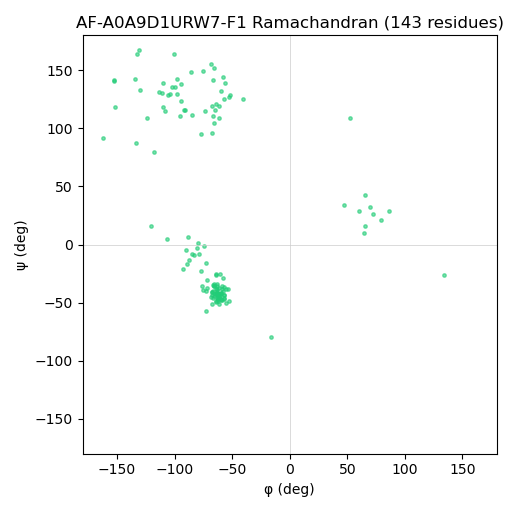 -10.721 1.00 90.88 105 ILE A O 1
ATOM 795 N N . ALA A 1 106 ? 6.939 -1.909 -11.659 1.00 90.12 106 ALA A N 1
ATOM 796 C CA . ALA A 1 106 ? 8.279 -1.461 -12.015 1.00 90.12 106 ALA A CA 1
ATOM 797 C C . ALA A 1 106 ? 8.642 -1.936 -13.427 1.00 90.12 106 ALA A C 1
ATOM 799 O O . ALA A 1 106 ? 8.265 -3.039 -13.831 1.00 90.12 106 ALA A O 1
ATOM 800 N N . SER A 1 107 ? 9.342 -1.085 -14.177 1.00 89.31 107 SER A N 1
ATOM 801 C CA . SER A 1 107 ? 9.853 -1.393 -15.512 1.00 89.31 107 SER A CA 1
ATOM 802 C C . SER A 1 107 ? 11.344 -1.698 -15.464 1.00 89.31 107 SER A C 1
ATOM 804 O O . SER A 1 107 ? 12.089 -0.964 -14.819 1.00 89.31 107 SER A O 1
ATOM 806 N N . THR A 1 108 ? 11.770 -2.753 -16.154 1.00 86.31 108 THR A N 1
ATOM 807 C CA . THR A 1 108 ? 13.186 -3.135 -16.255 1.00 86.31 108 THR A CA 1
ATOM 808 C C . THR A 1 108 ? 13.899 -2.476 -17.429 1.00 86.31 108 THR A C 1
ATOM 810 O O . THR A 1 108 ? 15.121 -2.499 -17.471 1.00 86.31 108 THR A O 1
ATOM 813 N N . ASP A 1 109 ? 13.153 -1.939 -18.402 1.00 85.12 109 ASP A N 1
ATOM 814 C CA . ASP A 1 109 ? 13.667 -1.466 -19.695 1.00 85.12 109 ASP A CA 1
ATOM 815 C C . ASP A 1 109 ? 14.612 -2.485 -20.366 1.00 85.12 109 ASP A C 1
ATOM 817 O O . ASP A 1 109 ? 15.551 -2.126 -21.069 1.00 85.12 109 ASP A O 1
ATOM 821 N N . GLU A 1 110 ? 14.326 -3.778 -20.156 1.00 79.69 110 GLU A N 1
ATOM 822 C CA . GLU A 1 110 ? 15.100 -4.923 -20.663 1.00 79.69 110 GLU A CA 1
ATOM 823 C C . GLU A 1 110 ? 16.529 -5.046 -20.097 1.00 79.69 110 GLU A C 1
ATOM 825 O O . GLU A 1 110 ? 17.329 -5.818 -20.625 1.00 79.69 110 GLU A O 1
ATOM 830 N N . ASP A 1 111 ? 16.844 -4.351 -18.999 1.00 84.75 111 ASP A N 1
ATOM 831 C CA . ASP A 1 111 ? 18.133 -4.440 -18.309 1.00 84.75 111 ASP A CA 1
ATOM 832 C C . ASP A 1 111 ? 18.104 -5.516 -17.192 1.00 84.75 111 ASP A C 1
ATOM 834 O O . ASP A 1 111 ? 17.375 -5.369 -16.202 1.00 84.75 111 ASP A O 1
ATOM 838 N N . PRO A 1 112 ? 18.901 -6.602 -17.304 1.00 83.56 112 PRO A N 1
ATOM 839 C CA . PRO A 1 112 ? 18.954 -7.667 -16.297 1.00 83.56 112 PRO A CA 1
ATOM 840 C C . PRO A 1 112 ? 19.479 -7.223 -14.925 1.00 83.56 112 PRO A C 1
ATOM 842 O O . PRO A 1 112 ? 19.152 -7.842 -13.911 1.00 83.56 112 PRO A O 1
ATOM 845 N N . GLU A 1 113 ? 20.309 -6.180 -14.869 1.00 86.44 113 GLU A N 1
ATOM 846 C CA . GLU A 1 113 ? 20.823 -5.656 -13.603 1.00 86.44 113 GLU A CA 1
ATOM 847 C C . GLU A 1 113 ? 19.738 -4.853 -12.880 1.00 86.44 113 GLU A C 1
ATOM 849 O O . GLU A 1 113 ? 19.554 -5.003 -11.671 1.00 86.44 113 GLU A O 1
ATOM 854 N N . VAL A 1 114 ? 18.951 -4.077 -13.634 1.00 87.44 114 VAL A N 1
ATOM 855 C CA . VAL A 1 114 ? 17.756 -3.389 -13.119 1.00 87.44 114 VAL A CA 1
ATOM 856 C C . VAL A 1 114 ? 16.719 -4.404 -12.641 1.00 87.44 114 VAL A C 1
ATOM 858 O O . VAL A 1 114 ? 16.142 -4.231 -11.570 1.00 87.44 114 VAL A O 1
ATOM 861 N N . GLU A 1 115 ? 16.507 -5.495 -13.384 1.00 86.06 115 GLU A N 1
ATOM 862 C CA . GLU A 1 115 ? 15.626 -6.587 -12.957 1.00 86.06 115 GLU A CA 1
ATOM 863 C C . GLU A 1 115 ? 16.037 -7.145 -11.588 1.00 86.06 115 GLU A C 1
ATOM 865 O O . GLU A 1 115 ? 15.202 -7.215 -10.684 1.00 86.06 115 GLU A O 1
ATOM 870 N N . ARG A 1 116 ? 17.322 -7.475 -11.398 1.00 86.12 116 ARG A N 1
ATOM 871 C CA . ARG A 1 116 ? 17.831 -7.987 -10.116 1.00 86.12 116 ARG A CA 1
ATOM 872 C C . ARG A 1 116 ? 17.601 -6.999 -8.971 1.00 86.12 116 ARG A C 1
ATOM 874 O O . ARG A 1 116 ? 17.078 -7.392 -7.930 1.00 86.12 116 ARG A O 1
ATOM 881 N N . GLN A 1 117 ? 17.934 -5.726 -9.175 1.00 88.62 117 GLN A N 1
ATOM 882 C CA . GLN A 1 117 ? 17.753 -4.680 -8.162 1.00 88.62 117 GLN A CA 1
ATOM 883 C C . GLN A 1 117 ? 16.282 -4.521 -7.762 1.00 88.62 117 GLN A C 1
ATOM 885 O O . GLN A 1 117 ? 15.955 -4.444 -6.580 1.00 88.62 117 GLN A O 1
ATOM 890 N N . LEU A 1 118 ? 15.368 -4.540 -8.733 1.00 89.06 118 LEU A N 1
ATOM 891 C CA . LEU A 1 118 ? 13.937 -4.428 -8.460 1.00 89.06 118 LEU A CA 1
ATOM 892 C C . LEU A 1 118 ? 13.383 -5.645 -7.706 1.00 89.06 118 LEU A C 1
ATOM 894 O O . LEU A 1 118 ? 12.498 -5.489 -6.862 1.00 89.06 118 LEU A O 1
ATOM 898 N N . LEU A 1 119 ? 13.894 -6.849 -7.980 1.00 86.69 119 LEU A N 1
ATOM 899 C CA . LEU A 1 119 ? 13.534 -8.056 -7.230 1.00 86.69 119 LEU A CA 1
ATOM 900 C C . LEU A 1 119 ? 13.968 -7.958 -5.761 1.00 86.69 119 LEU A C 1
ATOM 902 O O . LEU A 1 119 ? 13.189 -8.304 -4.867 1.00 86.69 119 LEU A O 1
ATOM 906 N N . GLU A 1 120 ? 15.173 -7.445 -5.504 1.00 88.25 120 GLU A N 1
ATOM 907 C CA . GLU A 1 120 ? 15.667 -7.173 -4.150 1.00 88.25 120 GLU A CA 1
ATOM 908 C C . GLU A 1 120 ? 14.793 -6.126 -3.445 1.00 88.25 120 GLU A C 1
ATOM 910 O O . GLU A 1 120 ? 14.283 -6.384 -2.352 1.00 88.25 120 GLU A O 1
ATOM 915 N N . GLU A 1 121 ? 14.497 -5.003 -4.106 1.00 87.81 121 GLU A N 1
ATOM 916 C CA . GLU A 1 121 ? 13.610 -3.970 -3.563 1.00 87.81 121 GLU A CA 1
ATOM 917 C C . GLU A 1 121 ? 12.209 -4.503 -3.236 1.00 87.81 121 GLU A C 1
ATOM 919 O O . GLU A 1 121 ? 11.587 -4.101 -2.249 1.00 87.81 121 GLU A O 1
ATOM 924 N N . PHE A 1 122 ? 11.666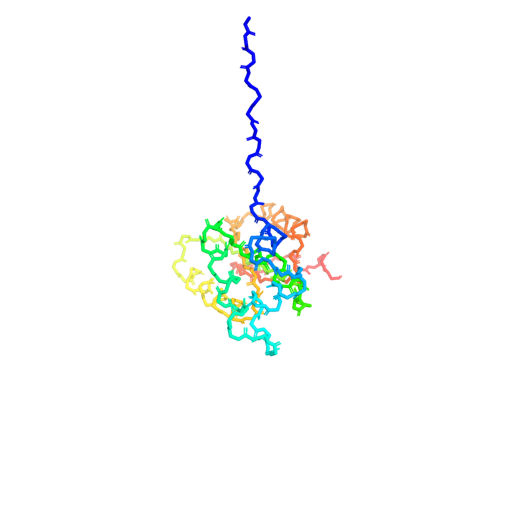 -5.394 -4.064 1.00 86.88 122 PHE A N 1
ATOM 925 C CA . PHE A 1 122 ? 10.353 -5.988 -3.823 1.00 86.88 122 PHE A CA 1
ATOM 926 C C . PHE A 1 122 ? 10.368 -6.886 -2.584 1.00 86.88 122 PHE A C 1
ATOM 928 O O . PHE A 1 122 ? 9.431 -6.831 -1.780 1.00 86.88 122 PHE A O 1
ATOM 935 N N . SER A 1 123 ? 11.444 -7.649 -2.388 1.00 82.81 123 SER A N 1
ATOM 936 C CA . SER A 1 123 ? 11.656 -8.441 -1.175 1.00 82.81 123 SER A CA 1
ATOM 937 C C . SER A 1 123 ? 11.694 -7.549 0.073 1.00 82.81 123 SER A C 1
ATOM 939 O O . SER A 1 123 ? 10.952 -7.782 1.032 1.00 82.81 123 SER A O 1
ATOM 941 N N . GLU A 1 124 ? 12.458 -6.453 0.033 1.00 84.12 124 GLU A N 1
ATOM 942 C CA . GLU A 1 124 ? 12.564 -5.491 1.141 1.00 84.12 124 GLU A CA 1
ATOM 943 C C . GLU A 1 124 ? 11.237 -4.788 1.462 1.00 84.12 124 GLU A C 1
ATOM 945 O O . GLU A 1 124 ? 10.926 -4.504 2.622 1.00 84.12 124 GLU A O 1
ATOM 950 N N . ARG A 1 125 ? 10.415 -4.533 0.439 1.00 79.25 125 ARG A N 1
ATOM 951 C CA . ARG A 1 125 ? 9.093 -3.901 0.575 1.00 79.25 125 ARG A CA 1
ATOM 952 C C . ARG A 1 125 ? 8.000 -4.871 1.041 1.00 79.25 125 ARG A C 1
ATOM 954 O O . ARG A 1 125 ? 6.847 -4.455 1.171 1.00 79.25 125 ARG A O 1
ATOM 961 N N . GLY A 1 126 ? 8.332 -6.137 1.305 1.00 79.56 126 GLY A N 1
ATOM 962 C CA . GLY A 1 126 ? 7.381 -7.145 1.775 1.00 79.56 126 GLY A CA 1
ATOM 963 C C . GLY A 1 126 ? 6.371 -7.566 0.707 1.00 79.56 126 GLY A C 1
ATOM 964 O O . GLY A 1 126 ? 5.216 -7.856 1.028 1.00 79.56 126 GLY A O 1
ATOM 965 N N . VAL A 1 127 ? 6.780 -7.562 -0.565 1.00 84.19 127 VAL A N 1
ATOM 966 C CA . VAL A 1 127 ? 5.975 -8.102 -1.663 1.00 84.19 127 VAL A CA 1
ATOM 967 C C . VAL A 1 127 ? 5.813 -9.610 -1.463 1.00 84.19 127 VAL A C 1
ATOM 969 O O . VAL A 1 127 ? 6.776 -10.366 -1.500 1.00 84.19 127 VAL A O 1
ATOM 972 N N . GLU A 1 128 ? 4.576 -10.061 -1.251 1.00 75.31 128 GLU A N 1
ATOM 973 C CA . GLU A 1 128 ? 4.260 -11.476 -0.993 1.00 75.31 128 GLU A CA 1
ATOM 974 C C . GLU A 1 128 ? 4.037 -12.274 -2.292 1.00 75.31 128 GLU A C 1
ATOM 976 O O . GLU A 1 128 ? 3.937 -13.499 -2.265 1.00 75.31 128 GLU A O 1
ATOM 981 N N . SER A 1 129 ? 3.879 -11.588 -3.429 1.00 80.50 129 SER A N 1
ATOM 982 C CA . SER A 1 129 ? 3.553 -12.201 -4.723 1.00 80.50 129 SER A CA 1
ATOM 983 C C . SER A 1 129 ? 4.073 -11.360 -5.881 1.00 80.50 129 SER A C 1
ATOM 985 O O . SER A 1 129 ? 3.975 -10.135 -5.837 1.00 80.50 129 SER A O 1
ATOM 987 N N . LEU A 1 130 ? 4.588 -12.009 -6.923 1.00 83.75 130 LEU A N 1
ATOM 988 C CA . LEU A 1 130 ? 5.212 -11.341 -8.057 1.00 83.75 130 LEU A CA 1
ATOM 989 C C . LEU A 1 130 ? 4.651 -11.863 -9.380 1.00 83.75 130 LEU A C 1
ATOM 991 O O . LEU A 1 130 ? 4.555 -13.071 -9.590 1.00 83.75 130 LEU A O 1
ATOM 995 N N . VAL A 1 131 ? 4.301 -10.943 -10.274 1.00 83.00 131 VAL A N 1
ATOM 996 C CA . VAL A 1 131 ? 3.981 -11.220 -11.675 1.00 83.00 131 VAL A CA 1
ATOM 997 C C . VAL A 1 131 ? 5.111 -10.647 -12.521 1.00 83.00 131 VAL A C 1
ATOM 999 O O . VAL A 1 131 ? 5.338 -9.440 -12.494 1.00 83.00 131 VAL A O 1
ATOM 1002 N N . LEU A 1 132 ? 5.814 -11.495 -13.272 1.00 78.62 132 LEU A N 1
ATOM 1003 C CA . LEU A 1 132 ? 6.773 -11.048 -14.283 1.00 78.62 132 LEU A CA 1
ATOM 1004 C C . LEU A 1 132 ? 6.139 -11.120 -15.670 1.00 78.62 132 LEU A C 1
ATOM 1006 O O . LEU A 1 132 ? 5.531 -12.128 -16.033 1.00 78.62 132 LEU A O 1
ATOM 1010 N N . VAL A 1 133 ? 6.342 -10.070 -16.461 1.00 74.69 133 VAL A N 1
ATOM 1011 C CA . VAL A 1 133 ? 6.024 -10.031 -17.892 1.00 74.69 133 VAL A CA 1
ATOM 1012 C C . VAL A 1 133 ? 7.330 -9.814 -18.662 1.00 74.69 133 VAL A C 1
ATOM 1014 O O . VAL A 1 133 ? 7.643 -8.682 -19.036 1.00 74.69 133 VAL A O 1
ATOM 1017 N N . PRO A 1 134 ? 8.134 -10.874 -18.857 1.00 61.91 134 PRO A N 1
ATOM 1018 C CA . PRO A 1 134 ? 9.376 -10.774 -19.609 1.00 61.91 134 PRO A CA 1
ATOM 1019 C C . PRO A 1 134 ? 9.089 -10.685 -21.119 1.00 61.91 134 PRO A C 1
ATOM 1021 O O . PRO A 1 134 ? 8.114 -11.282 -21.587 1.00 61.91 134 PRO A O 1
ATOM 1024 N N . PRO A 1 135 ? 9.939 -10.001 -21.908 1.00 53.16 135 PRO A N 1
ATOM 1025 C CA . PRO A 1 135 ? 9.844 -10.032 -23.361 1.00 53.16 135 PRO A CA 1
ATOM 1026 C C . PRO A 1 135 ? 10.397 -11.354 -23.909 1.00 53.16 135 PRO A C 1
ATOM 1028 O O . PRO A 1 135 ? 9.816 -11.905 -24.835 1.00 53.16 135 PRO A O 1
ATOM 1031 N N . PHE A 1 136 ? 11.451 -11.921 -23.306 1.00 50.34 136 PHE A N 1
ATOM 1032 C CA . PHE A 1 136 ? 12.027 -13.210 -23.692 1.00 50.34 136 PHE A CA 1
ATOM 1033 C C . PHE A 1 136 ? 12.692 -13.886 -22.486 1.00 50.34 136 PHE A C 1
ATOM 1035 O O . PHE A 1 136 ? 13.642 -13.372 -21.904 1.00 50.34 136 PHE A O 1
ATOM 1042 N N . LEU A 1 137 ? 12.189 -15.060 -22.106 1.00 49.69 137 LEU A N 1
ATOM 1043 C CA . LEU A 1 137 ? 12.810 -15.926 -21.106 1.00 49.69 137 LEU A CA 1
ATOM 1044 C C . LEU A 1 137 ? 14.001 -16.657 -21.735 1.00 49.69 137 LEU A C 1
ATOM 1046 O O . LEU A 1 137 ? 13.838 -17.725 -22.320 1.00 49.69 137 LEU A O 1
ATOM 1050 N N . SER A 1 138 ? 15.206 -16.118 -21.580 1.00 46.31 138 SER A N 1
ATOM 1051 C CA . SER A 1 138 ? 16.433 -16.893 -21.767 1.00 46.31 138 SER A CA 1
ATOM 1052 C C . SER A 1 138 ? 17.396 -16.630 -20.611 1.00 46.31 138 SER A C 1
ATOM 1054 O O . SER A 1 138 ? 18.239 -15.745 -20.693 1.00 46.31 138 SER A O 1
ATOM 1056 N N . GLY A 1 139 ? 17.262 -17.401 -19.525 1.00 50.41 139 GLY A N 1
ATOM 1057 C CA . GLY A 1 139 ? 18.387 -17.658 -18.615 1.00 50.41 139 GLY A CA 1
ATOM 1058 C C . GLY A 1 139 ? 18.147 -17.539 -17.107 1.00 50.41 139 GLY A C 1
ATOM 1059 O O . GLY A 1 139 ? 18.845 -18.214 -16.365 1.00 50.41 139 GLY A O 1
ATOM 1060 N N . ILE A 1 140 ? 17.186 -16.744 -16.625 1.00 52.38 140 ILE A N 1
ATOM 1061 C CA . ILE A 1 140 ? 17.254 -16.249 -15.227 1.00 52.38 140 ILE A CA 1
ATOM 1062 C C . ILE A 1 140 ? 16.511 -17.127 -14.195 1.00 52.38 140 ILE A C 1
ATOM 1064 O O . ILE A 1 140 ? 16.857 -17.131 -13.018 1.00 52.38 140 ILE A O 1
ATOM 1068 N N . PHE A 1 141 ? 15.553 -17.966 -14.603 1.00 51.22 141 PHE A N 1
ATOM 1069 C CA . PHE A 1 141 ? 14.787 -18.795 -13.651 1.00 51.22 141 PHE A CA 1
ATOM 1070 C C . PHE A 1 141 ? 15.549 -19.998 -13.062 1.00 51.22 141 PHE A C 1
ATOM 1072 O O . PHE A 1 141 ? 14.971 -20.729 -12.261 1.00 51.22 141 PHE A O 1
ATOM 1079 N N . HIS A 1 142 ? 16.810 -20.236 -13.440 1.00 50.78 142 HIS A N 1
ATOM 1080 C CA . HIS A 1 142 ? 17.548 -21.403 -12.942 1.00 50.78 142 HIS A CA 1
ATOM 1081 C C . HIS A 1 142 ? 18.067 -21.238 -11.503 1.00 50.78 142 HIS A C 1
ATOM 1083 O O . HIS A 1 142 ? 18.245 -22.244 -10.827 1.00 50.78 142 HIS A O 1
ATOM 1089 N N . ASP A 1 143 ? 18.237 -20.006 -11.009 1.00 43.22 143 ASP A N 1
ATOM 1090 C CA . ASP A 1 143 ? 18.943 -19.752 -9.738 1.00 43.22 143 ASP A CA 1
ATOM 1091 C C . ASP A 1 143 ? 18.038 -19.363 -8.549 1.00 43.22 143 ASP A C 1
ATOM 1093 O O . ASP A 1 143 ? 18.541 -19.053 -7.472 1.00 43.22 143 ASP A O 1
ATOM 1097 N N . TYR A 1 144 ? 16.708 -19.381 -8.706 1.00 43.31 144 TYR A N 1
ATOM 1098 C CA . TYR A 1 144 ? 15.761 -18.879 -7.688 1.00 43.31 144 TYR A CA 1
ATOM 1099 C C . TYR A 1 144 ? 14.747 -19.913 -7.151 1.00 43.31 144 TYR A C 1
ATOM 1101 O O . TYR A 1 144 ? 13.764 -19.518 -6.517 1.00 43.31 144 TYR A O 1
ATOM 1109 N N . VAL A 1 145 ? 14.966 -21.220 -7.366 1.00 40.81 145 VAL A N 1
ATOM 1110 C CA . VAL A 1 145 ? 14.141 -22.306 -6.783 1.00 40.81 145 VAL A CA 1
ATOM 1111 C C . VAL A 1 145 ? 14.957 -23.180 -5.842 1.00 40.81 145 VAL A C 1
ATOM 1113 O O . VAL A 1 145 ? 16.033 -23.648 -6.270 1.00 40.81 145 VAL A O 1
#

Radius of gyration: 22.31 Å; Cα contacts (8 Å, |Δi|>4): 150; chains: 1; bounding box: 49×59×49 Å

Foldseek 3Di:
DDDDDDPDPDADDCVQLCVQLVHDSVLLVCLVLVHPDDDPSSSVSSVVSCVVSVHDPDPVVNCVVVVHDAAEEEEEEADPVDVVVVVVVVVVCVVCVVVNYHYDYDHQVLPVVSVVVVVVVCVVVVHPYYHYDDPDDDDDVPPPD

InterPro domains:
  IPR000843 LacI-type HTH domain [PF00356] (13-58)
  IPR000843 LacI-type HTH domain [PS50932] (12-66)
  I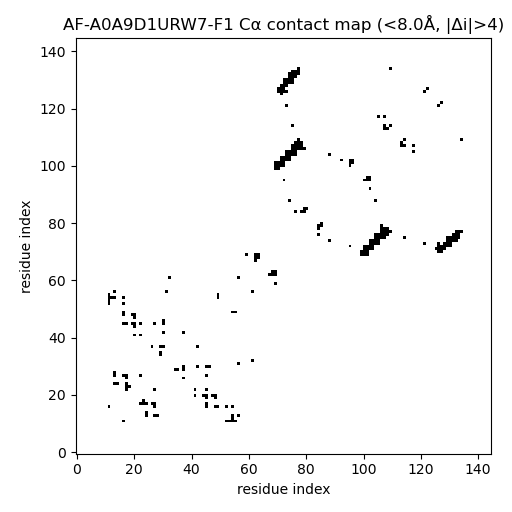PR000843 LacI-type HTH domain [SM00354] (11-82)
  IPR000843 LacI-type HTH domain [cd01392] (17-66)
  IPR010982 Lambda repressor-like, DNA-binding domain superfamily [G3DSA:1.10.260.40] (10-62)
  IPR010982 Lambda repressor-like, DNA-binding domain superfamily [SSF47413] (11-68)
  IPR028082 Periplasmic binding protein-like I [SSF53822] (72-137)

Solvent-accessible surface area (backbone atoms only — not comparable to full-atom values): 8734 Å² total; per-residue (Å²): 132,84,85,82,83,81,76,79,82,72,78,66,46,69,61,57,30,9,60,70,38,71,47,52,57,69,56,39,48,35,54,77,70,66,52,85,93,65,58,67,73,59,44,50,39,37,52,48,29,30,62,77,62,63,51,66,82,51,65,72,57,53,32,52,75,69,72,36,70,86,40,30,32,37,38,44,34,37,51,80,86,40,69,69,52,45,55,49,52,50,53,52,46,57,55,37,49,75,75,59,34,47,78,47,79,49,65,33,73,78,35,71,67,51,42,52,53,51,54,52,52,36,55,76,70,55,41,79,43,78,44,76,49,74,94,72,94,81,77,75,81,76,82,79,121

Nearest PDB structures (foldseek):
  2pue-assembly1_A  TM=8.135E-01  e=8.312E-09  Escherichia coli
  1qpz-assembly1_A  TM=8.030E-01  e=2.671E-08  Escherichia coli
  1jft-assembly1_A-2  TM=8.055E-01  e=5.818E-08  Escherichia coli
  1efa-assembly1_B  TM=7.720E-01  e=1.043E-07  Escherichia coli
  2pe5-assembly2_C-2  TM=7.854E-01  e=2.129E-07  Escherichia coli

pLDDT: mean 77.64, std 17.02, range [27.73, 95.31]

Secondary structure (DSSP, 8-state):
---------PPPPHHHHHHHHTS-HHHHHHHHHT-S---HHHHHHHHHHHHHTT----HHHHHHHTT---EEEEEEES-TT-HHHHHHHHHHHHHHHHTTEEEEEEE-TT-HHHHHHHHHHHHHTTEEEEEEE-S---SGGGS--

Mean predicted aligned error: 14.66 Å